Protein AF-A0A2D6EZD3-F1 (afdb_monomer_lite)

Sequence (139 aa):
MAINLIKNANFGKNKAGKEGSVSYTVYDSEGNTHISRTTTGVYEVVSASGLYAVSVDLPNLFSGSIVWDVDSKYALDTVDTSEQFTREMTEGRWKIDSSAKQMIFFGMDGSSELARYDLKDSAGVASVEDVFERVSGSA

Structure (mmCIF, N/CA/C/O backbone):
data_AF-A0A2D6EZD3-F1
#
_entry.id   AF-A0A2D6EZD3-F1
#
loop_
_atom_site.group_PDB
_atom_site.id
_atom_site.type_symbol
_atom_site.label_atom_id
_atom_site.label_alt_id
_atom_site.label_comp_id
_atom_site.label_asym_id
_atom_site.label_entity_id
_atom_site.label_seq_id
_atom_site.pdbx_PDB_ins_code
_atom_site.Cartn_x
_atom_site.Cartn_y
_atom_site.Cartn_z
_atom_site.occupancy
_atom_site.B_iso_or_equiv
_atom_site.auth_seq_id
_atom_site.auth_comp_id
_atom_site.auth_asym_id
_atom_site.auth_atom_id
_atom_site.pdbx_PDB_model_num
ATOM 1 N N . MET A 1 1 ? 8.064 3.644 -5.324 1.00 75.25 1 MET A N 1
ATOM 2 C CA . MET A 1 1 ? 6.701 3.878 -5.852 1.00 75.25 1 MET A CA 1
ATOM 3 C C . MET A 1 1 ? 5.726 3.171 -4.934 1.00 75.25 1 MET A C 1
ATOM 5 O O . MET A 1 1 ? 6.104 2.143 -4.372 1.00 75.25 1 MET A O 1
ATOM 9 N N . ALA A 1 2 ? 4.565 3.775 -4.706 1.00 84.38 2 ALA A N 1
ATOM 10 C CA . ALA A 1 2 ? 3.585 3.306 -3.739 1.00 84.38 2 ALA A CA 1
ATOM 11 C C . ALA A 1 2 ? 2.189 3.287 -4.365 1.00 84.38 2 ALA A C 1
ATOM 13 O O . ALA A 1 2 ? 1.890 4.100 -5.239 1.00 84.38 2 ALA A O 1
ATOM 14 N N . ILE A 1 3 ? 1.356 2.370 -3.890 1.00 86.19 3 ILE A N 1
ATOM 15 C CA . ILE A 1 3 ? -0.056 2.251 -4.231 1.00 86.19 3 ILE A CA 1
ATOM 16 C C . ILE A 1 3 ? -0.860 2.750 -3.035 1.00 86.19 3 ILE A C 1
ATOM 18 O O . ILE A 1 3 ? -0.624 2.326 -1.900 1.00 86.19 3 ILE A O 1
ATOM 22 N N . ASN A 1 4 ? -1.822 3.631 -3.306 1.00 89.88 4 ASN A N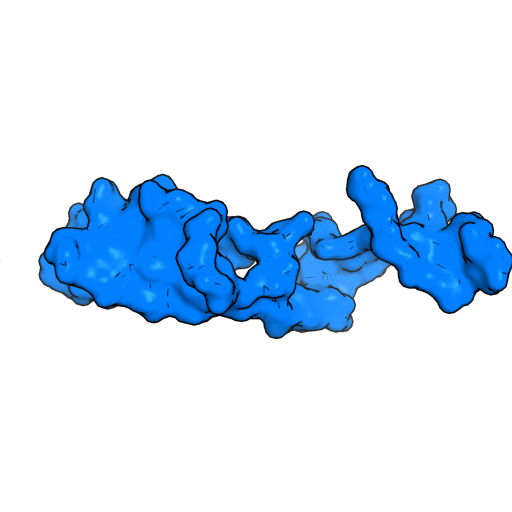 1
ATOM 23 C CA . ASN A 1 4 ? -2.766 4.098 -2.304 1.00 89.88 4 ASN A CA 1
ATOM 24 C C . ASN A 1 4 ? -3.914 3.095 -2.153 1.00 89.88 4 ASN A C 1
ATOM 26 O O . ASN A 1 4 ? -4.599 2.776 -3.127 1.00 89.88 4 ASN A O 1
ATOM 30 N N . LEU A 1 5 ? -4.139 2.616 -0.931 1.00 92.19 5 LEU A N 1
ATOM 31 C CA . LEU A 1 5 ? -5.222 1.695 -0.600 1.00 92.19 5 LEU A CA 1
ATOM 32 C C . LEU A 1 5 ? -6.136 2.286 0.463 1.00 92.19 5 LEU A C 1
ATOM 34 O O . LEU A 1 5 ? -5.669 2.848 1.451 1.00 92.19 5 LEU A O 1
ATOM 38 N N . ILE A 1 6 ? -7.442 2.060 0.316 1.00 95.56 6 ILE A N 1
ATOM 39 C CA . ILE A 1 6 ? -8.390 2.233 1.418 1.00 95.56 6 ILE A CA 1
ATOM 40 C C . ILE A 1 6 ? -8.479 0.909 2.169 1.00 95.56 6 ILE A C 1
ATOM 42 O O . ILE A 1 6 ? -8.755 -0.138 1.579 1.00 95.56 6 ILE A O 1
ATOM 46 N N . LYS A 1 7 ? -8.217 0.967 3.472 1.00 97.19 7 LYS A N 1
ATOM 47 C CA . LYS A 1 7 ? -8.213 -0.183 4.376 1.00 97.19 7 LYS A CA 1
ATOM 48 C C . LYS A 1 7 ? -9.176 0.075 5.515 1.00 97.19 7 LYS A C 1
ATOM 50 O O . LYS A 1 7 ? -9.299 1.211 5.970 1.00 97.19 7 LYS A O 1
ATOM 55 N N . ASN A 1 8 ? -9.877 -0.965 5.954 1.00 97.25 8 ASN A N 1
ATOM 56 C CA . ASN A 1 8 ? -11.028 -0.826 6.836 1.00 97.25 8 ASN A CA 1
ATOM 57 C C . ASN A 1 8 ? -10.916 -1.758 8.042 1.00 97.25 8 ASN A C 1
ATOM 59 O O . ASN A 1 8 ? -10.400 -2.867 7.939 1.00 97.25 8 ASN A O 1
ATOM 63 N N . ALA A 1 9 ? -11.491 -1.340 9.165 1.00 97.88 9 ALA A N 1
ATOM 64 C CA . ALA A 1 9 ? -11.666 -2.179 10.341 1.00 97.88 9 ALA A CA 1
ATOM 65 C C . ALA A 1 9 ? -13.062 -2.001 10.935 1.00 97.88 9 ALA A C 1
ATOM 67 O O . ALA A 1 9 ? -13.625 -0.907 10.945 1.00 97.88 9 ALA A O 1
ATOM 68 N N . ASN A 1 10 ? -13.621 -3.091 11.456 1.00 97.75 10 ASN A N 1
ATOM 69 C CA . ASN A 1 10 ? -14.913 -3.088 12.128 1.00 97.75 10 ASN A CA 1
ATOM 70 C C . ASN A 1 10 ? -14.721 -3.387 13.615 1.00 97.75 10 ASN A C 1
ATOM 72 O O . ASN A 1 10 ? -14.424 -4.519 13.995 1.00 97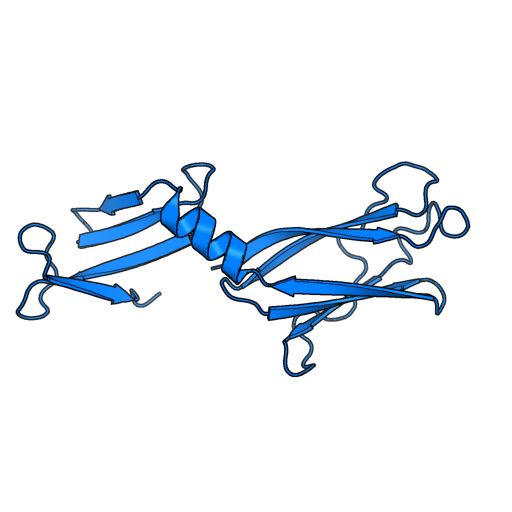.75 10 ASN A O 1
ATOM 76 N N . PHE A 1 11 ? -14.944 -2.379 14.455 1.00 97.94 11 PHE A N 1
ATOM 77 C CA . PHE A 1 11 ? -14.959 -2.526 15.912 1.00 97.94 11 PHE A CA 1
ATOM 78 C C . PHE A 1 11 ? -16.379 -2.562 16.495 1.00 97.94 11 PHE A C 1
ATOM 80 O O . PHE A 1 11 ? -16.559 -2.723 17.707 1.00 97.94 11 PHE A O 1
ATOM 87 N N . GLY A 1 12 ? -17.385 -2.458 15.625 1.00 97.25 12 GLY A N 1
ATOM 88 C CA . GLY A 1 12 ? -18.802 -2.499 15.943 1.00 97.25 12 GLY A CA 1
ATOM 89 C C . GLY A 1 12 ? -19.316 -1.229 16.618 1.00 97.25 12 GLY A C 1
ATOM 90 O O . GLY A 1 12 ? -18.570 -0.439 17.194 1.00 97.25 12 GLY A O 1
ATOM 91 N N . LYS A 1 13 ? -20.642 -1.066 16.614 1.00 96.88 13 LYS A N 1
ATOM 92 C CA . LYS A 1 13 ? -21.337 0.141 17.094 1.00 96.88 13 LYS A CA 1
ATOM 93 C C . LYS A 1 13 ? -20.977 0.571 18.522 1.00 96.88 13 LYS A C 1
ATOM 95 O O . LYS A 1 13 ? -20.992 1.756 18.829 1.00 96.88 13 LYS A O 1
ATOM 100 N N . ASN A 1 14 ? -20.598 -0.364 19.395 1.00 96.56 14 ASN A N 1
ATOM 101 C CA . ASN A 1 14 ? -20.163 -0.055 20.766 1.00 96.56 14 ASN A CA 1
ATOM 102 C C . ASN A 1 14 ? -18.817 0.692 20.830 1.00 96.56 14 ASN A C 1
ATOM 104 O O . ASN A 1 14 ? -18.392 1.116 21.905 1.00 96.56 14 ASN A O 1
ATOM 108 N N . LYS A 1 15 ? -18.131 0.818 19.693 1.00 97.00 15 LYS A N 1
ATOM 109 C CA . LYS A 1 15 ? -16.885 1.557 19.505 1.00 97.00 15 LYS A CA 1
ATOM 110 C C . LYS A 1 15 ? -17.041 2.699 18.503 1.00 97.00 15 LYS A C 1
ATOM 112 O O . LYS A 1 15 ? -16.035 3.146 17.980 1.00 97.00 15 LYS A O 1
ATOM 117 N N . ALA A 1 16 ? -18.261 3.150 18.229 1.00 97.56 16 ALA A N 1
ATOM 118 C CA . ALA A 1 16 ? -18.546 4.299 17.373 1.00 97.56 16 ALA A CA 1
ATOM 119 C C . ALA A 1 16 ? -17.975 5.629 17.907 1.00 97.56 16 ALA A C 1
ATOM 121 O O . ALA A 1 16 ? -17.864 5.795 19.124 1.00 97.56 16 ALA A O 1
ATOM 122 N N . GLY A 1 17 ? -17.680 6.577 17.006 1.00 96.31 17 GLY A N 1
ATOM 123 C CA . GLY A 1 17 ? -17.230 7.939 17.347 1.00 96.31 17 GLY A CA 1
ATOM 124 C C . GLY A 1 17 ? -15.907 7.994 18.121 1.00 96.31 17 GLY A C 1
ATOM 125 O O . GLY A 1 17 ? -15.731 8.823 19.015 1.00 96.31 17 GLY A O 1
ATOM 126 N N . LYS A 1 18 ? -15.017 7.031 17.862 1.00 96.44 18 LYS A N 1
ATOM 127 C CA . LYS A 1 18 ? -13.715 6.869 18.522 1.00 96.44 18 LYS A CA 1
ATOM 128 C C . LYS A 1 18 ? -12.548 7.008 17.546 1.00 96.44 18 LYS A C 1
ATOM 130 O O . LYS A 1 18 ? -11.495 6.418 17.772 1.00 96.44 18 LYS A O 1
ATOM 135 N N . GLU A 1 19 ? -12.693 7.797 16.487 1.00 94.38 19 GLU A N 1
ATOM 136 C CA . GLU A 1 19 ? -11.669 8.009 15.452 1.00 94.38 19 GLU A CA 1
ATOM 137 C C . GLU A 1 19 ? -10.326 8.416 16.077 1.00 94.38 19 GLU A C 1
ATOM 139 O O . GLU A 1 19 ? -9.287 7.870 15.731 1.00 94.38 19 GLU A O 1
ATOM 144 N N . GLY A 1 20 ? -10.351 9.293 17.089 1.00 95.50 20 GLY A N 1
ATOM 145 C CA . GLY A 1 20 ? -9.148 9.731 17.810 1.00 95.50 20 GLY A CA 1
ATOM 146 C C . GLY A 1 20 ? -8.500 8.675 18.718 1.00 95.50 20 GLY A C 1
ATOM 147 O O . GLY A 1 20 ? -7.456 8.937 19.308 1.00 95.50 20 GLY A O 1
ATOM 148 N N . SER A 1 21 ? -9.115 7.502 18.880 1.00 97.19 21 SER A N 1
ATOM 149 C CA . SER A 1 21 ? -8.604 6.383 19.688 1.00 97.19 21 SER A CA 1
ATOM 150 C C . SER A 1 21 ? -8.357 5.114 18.874 1.00 97.19 21 SER A C 1
ATOM 152 O O . SER A 1 21 ? -7.607 4.252 19.331 1.00 97.19 21 SER A O 1
ATOM 154 N N . VAL A 1 22 ? -8.960 4.988 17.689 1.00 98.38 22 VAL A N 1
ATOM 155 C CA . VAL A 1 22 ? -8.693 3.890 16.757 1.00 98.38 22 VAL A CA 1
ATOM 156 C C . VAL A 1 22 ? -7.345 4.128 16.100 1.00 98.38 22 VAL A C 1
ATOM 158 O O . VAL A 1 22 ? -7.129 5.143 15.444 1.00 98.38 22 VAL A O 1
ATOM 161 N N . SER A 1 23 ? -6.430 3.190 16.296 1.00 98.50 23 SER A N 1
ATOM 162 C CA . SER A 1 23 ? -5.087 3.240 15.728 1.00 98.50 23 SER A CA 1
ATOM 163 C C . SER A 1 23 ? -4.857 2.071 14.786 1.00 98.50 23 SER A C 1
ATOM 165 O O . SER A 1 23 ? -5.542 1.051 14.870 1.00 98.50 23 SER A O 1
ATOM 167 N N . TYR A 1 24 ? -3.871 2.210 13.911 1.00 98.62 24 TYR A N 1
ATOM 168 C CA . TYR A 1 24 ? -3.358 1.112 13.107 1.00 98.62 24 TYR A CA 1
ATOM 169 C C . TYR A 1 24 ? -1.829 1.104 13.114 1.00 98.62 24 TYR A C 1
ATOM 171 O O . TYR A 1 24 ? -1.190 2.140 13.299 1.00 98.62 24 TYR A O 1
ATOM 179 N N . THR A 1 25 ? -1.254 -0.078 12.921 1.00 98.62 25 THR A N 1
ATOM 180 C CA . THR A 1 25 ? 0.179 -0.326 12.720 1.00 98.62 25 THR A CA 1
ATOM 181 C C . THR A 1 25 ? 0.320 -1.228 11.506 1.00 98.62 25 THR A C 1
ATOM 183 O O . THR A 1 25 ? -0.439 -2.188 11.375 1.00 98.62 25 THR A O 1
ATOM 186 N N . VAL A 1 26 ? 1.266 -0.934 10.618 1.00 98.50 26 VAL A N 1
ATOM 187 C CA . VAL A 1 26 ? 1.520 -1.772 9.441 1.00 98.50 26 VAL A CA 1
ATOM 188 C C . VAL A 1 26 ? 2.802 -2.553 9.661 1.00 98.50 26 VAL A C 1
ATOM 190 O O . VAL A 1 26 ? 3.842 -1.959 9.945 1.00 98.50 26 VAL A O 1
ATOM 193 N N . TYR A 1 27 ? 2.718 -3.866 9.500 1.00 98.44 27 TYR A N 1
ATOM 194 C CA . TYR A 1 27 ? 3.840 -4.791 9.564 1.00 98.44 27 TYR A CA 1
ATOM 195 C C . TYR A 1 27 ? 4.084 -5.405 8.191 1.00 98.44 27 TYR A C 1
ATOM 197 O O . TYR A 1 27 ? 3.124 -5.708 7.480 1.00 98.44 27 TYR A O 1
ATOM 205 N N . ASP A 1 28 ? 5.347 -5.602 7.827 1.00 97.50 28 ASP A N 1
ATOM 206 C CA . ASP A 1 28 ? 5.710 -6.407 6.660 1.00 97.50 28 ASP A CA 1
ATOM 207 C C . ASP A 1 28 ? 5.469 -7.911 6.911 1.00 97.50 28 ASP A C 1
ATOM 209 O O . ASP A 1 28 ? 5.021 -8.332 7.984 1.00 97.50 28 ASP A O 1
ATOM 213 N N . SER A 1 29 ? 5.748 -8.740 5.907 1.00 95.81 29 SER A N 1
ATOM 214 C CA . SER A 1 29 ? 5.594 -10.196 5.980 1.00 95.81 29 SER A CA 1
ATOM 215 C C . SER A 1 29 ? 6.522 -10.882 6.989 1.00 95.81 29 SER A C 1
ATOM 217 O O . SER A 1 29 ? 6.282 -12.033 7.349 1.00 95.81 29 SER A O 1
ATOM 219 N N . GLU A 1 30 ? 7.581 -10.207 7.437 1.00 97.00 30 GLU A N 1
ATOM 220 C CA . GLU A 1 30 ? 8.521 -10.699 8.450 1.00 97.00 30 GLU A CA 1
ATOM 221 C C . GLU A 1 30 ? 8.119 -10.261 9.869 1.00 97.00 30 GLU A C 1
ATOM 223 O O . GLU A 1 30 ? 8.687 -10.731 10.855 1.00 97.00 30 GLU A O 1
ATOM 228 N N . GLY A 1 31 ? 7.109 -9.392 9.986 1.00 96.12 31 GLY A N 1
ATOM 229 C CA . GLY A 1 31 ? 6.641 -8.830 11.247 1.00 96.12 31 GLY A CA 1
ATOM 230 C C . GLY A 1 31 ? 7.394 -7.572 11.682 1.00 96.12 31 GLY A C 1
ATOM 231 O O . GLY A 1 31 ? 7.183 -7.109 12.806 1.00 96.12 31 GLY A O 1
ATOM 232 N N . ASN A 1 32 ? 8.243 -6.988 10.831 1.00 97.62 32 ASN A N 1
ATOM 233 C CA . ASN A 1 32 ? 8.869 -5.704 11.132 1.00 97.62 32 ASN A CA 1
ATOM 234 C C . ASN A 1 32 ? 7.868 -4.568 10.917 1.00 97.62 32 ASN A C 1
ATOM 236 O O . ASN A 1 32 ? 7.040 -4.591 10.006 1.00 97.62 32 ASN A O 1
ATOM 240 N N . THR A 1 33 ? 7.964 -3.534 11.748 1.00 98.06 33 THR A N 1
ATOM 241 C CA . THR A 1 33 ? 7.117 -2.347 11.623 1.00 98.06 33 THR A CA 1
ATOM 242 C C . THR A 1 33 ? 7.477 -1.562 10.362 1.00 98.06 33 THR A C 1
ATOM 244 O O . THR A 1 33 ? 8.567 -1.001 10.266 1.00 98.06 33 THR A O 1
ATOM 247 N N . HIS A 1 34 ? 6.527 -1.461 9.434 1.00 97.38 34 HIS A N 1
ATOM 248 C CA . HIS A 1 34 ? 6.605 -0.593 8.262 1.00 97.38 34 HIS A CA 1
ATOM 249 C C . HIS A 1 34 ? 6.034 0.803 8.553 1.00 97.38 34 HIS A C 1
ATOM 251 O O . HIS A 1 34 ? 6.666 1.813 8.254 1.00 97.38 34 HIS A O 1
ATOM 257 N N . ILE A 1 35 ? 4.862 0.866 9.197 1.00 97.88 35 ILE A N 1
ATOM 258 C CA . ILE A 1 35 ? 4.258 2.109 9.699 1.00 97.88 35 ILE A CA 1
ATOM 259 C C . ILE A 1 35 ? 4.017 1.941 11.193 1.00 97.88 35 ILE A C 1
ATOM 261 O O . ILE A 1 35 ? 3.263 1.060 11.606 1.00 97.88 35 ILE A O 1
ATOM 265 N N . SER A 1 36 ? 4.649 2.796 11.998 1.00 98.38 36 SER A N 1
ATOM 266 C CA . SER A 1 36 ? 4.446 2.845 13.448 1.00 98.38 36 SER A CA 1
ATOM 267 C C . SER A 1 36 ? 2.996 3.159 13.807 1.00 98.38 36 SER A C 1
ATOM 269 O O . SER A 1 36 ? 2.317 3.891 13.088 1.00 98.38 36 SER A O 1
ATOM 271 N N . ARG A 1 37 ? 2.551 2.655 14.964 1.00 98.12 37 ARG A N 1
ATOM 272 C CA . ARG A 1 37 ? 1.190 2.855 15.469 1.00 98.12 37 ARG A CA 1
ATOM 273 C C . ARG A 1 37 ? 0.760 4.322 15.388 1.00 98.12 37 ARG A C 1
ATOM 275 O O . ARG A 1 37 ? 1.398 5.184 15.992 1.00 98.12 37 ARG A O 1
ATOM 282 N N . THR A 1 38 ? -0.346 4.594 14.702 1.00 98.44 38 THR A N 1
ATOM 283 C CA . THR A 1 38 ? -0.854 5.956 14.495 1.00 98.44 38 THR A CA 1
ATOM 284 C C . THR A 1 38 ? -2.380 6.001 14.399 1.00 98.44 38 THR A C 1
ATOM 286 O O . THR A 1 38 ? -3.015 5.008 14.053 1.00 98.44 38 THR A O 1
ATOM 289 N N . THR A 1 39 ? -2.966 7.159 14.708 1.00 98.31 39 THR A N 1
ATOM 290 C CA . THR A 1 39 ? -4.386 7.496 14.481 1.00 98.31 39 THR A CA 1
ATOM 291 C C . THR A 1 39 ? -4.568 8.429 13.277 1.00 98.31 39 THR A C 1
ATOM 293 O O . THR A 1 39 ? -5.689 8.771 12.903 1.00 98.31 39 THR A O 1
ATOM 296 N N . THR A 1 40 ? -3.470 8.879 12.660 1.00 98.00 40 THR A N 1
ATOM 297 C CA . THR A 1 40 ? -3.510 9.851 11.565 1.00 98.00 40 THR A CA 1
ATOM 298 C C . THR A 1 40 ? -4.264 9.293 10.364 1.00 98.00 40 THR A C 1
ATOM 300 O O . THR A 1 40 ? -3.965 8.201 9.882 1.00 98.00 40 THR A O 1
ATOM 303 N N . GLY A 1 41 ? -5.219 10.076 9.858 1.00 97.44 41 GLY A N 1
ATOM 304 C CA . GLY A 1 41 ? -6.008 9.731 8.675 1.00 97.44 41 GLY A CA 1
ATOM 305 C C . GLY A 1 41 ? -7.123 8.716 8.929 1.00 97.44 41 GLY A C 1
ATOM 306 O O . GLY A 1 41 ? -7.840 8.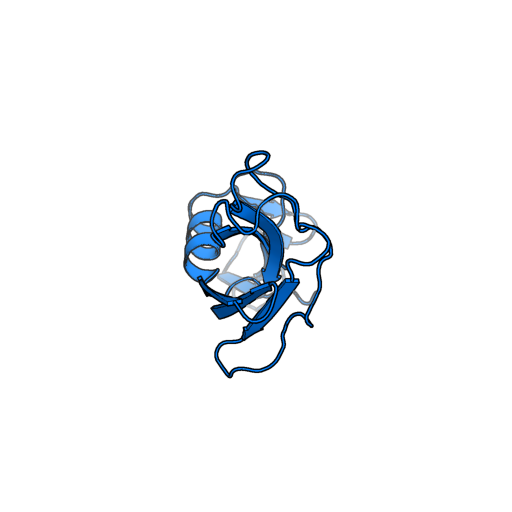387 7.988 1.00 97.44 41 GLY A O 1
ATOM 307 N N . VAL A 1 42 ? -7.293 8.234 10.165 1.00 98.38 42 VAL A N 1
ATOM 308 C CA . VAL A 1 42 ? -8.409 7.354 10.523 1.00 98.38 42 VAL A CA 1
ATOM 309 C C . VAL A 1 42 ? -9.702 8.163 10.575 1.00 98.38 42 VAL A C 1
ATOM 311 O O . VAL A 1 42 ? -9.771 9.208 11.222 1.00 98.38 42 VAL A O 1
ATOM 314 N N . TYR A 1 43 ? -10.742 7.660 9.915 1.00 98.12 43 TYR A N 1
ATOM 315 C CA . TYR A 1 43 ? -12.089 8.225 9.959 1.00 98.12 43 TYR A CA 1
ATOM 316 C C . TYR A 1 43 ? -13.142 7.121 10.067 1.00 98.12 43 TYR A C 1
ATOM 318 O O . TYR A 1 43 ? -12.919 5.984 9.646 1.00 98.12 43 TYR A O 1
ATOM 326 N N . GLU A 1 44 ? -14.299 7.444 10.642 1.00 98.06 44 GLU A N 1
ATOM 327 C CA . GLU A 1 44 ? -15.448 6.540 10.669 1.00 98.06 44 GLU A CA 1
ATOM 328 C C . GLU A 1 44 ? -16.189 6.618 9.322 1.00 98.06 44 GLU A C 1
ATOM 330 O O . GLU A 1 44 ? -16.574 7.696 8.870 1.00 98.06 44 GLU A O 1
ATOM 335 N N . VAL A 1 45 ? -16.371 5.476 8.654 1.00 97.56 45 VAL A N 1
ATOM 336 C CA . VAL A 1 45 ? -16.947 5.391 7.296 1.00 97.56 45 VAL A CA 1
ATOM 337 C C . VAL A 1 45 ? -18.417 5.799 7.294 1.00 97.56 45 VAL A C 1
ATOM 339 O O . VAL A 1 45 ? -18.893 6.479 6.388 1.00 97.56 45 VAL A O 1
ATOM 342 N N . VAL A 1 46 ? -19.145 5.362 8.319 1.00 96.81 46 VAL A N 1
ATOM 343 C CA . VAL A 1 46 ? -20.548 5.703 8.545 1.00 96.81 46 VAL A CA 1
ATOM 344 C C . VAL A 1 46 ? -20.667 6.187 9.976 1.00 96.81 46 VAL A C 1
ATOM 346 O O . VAL A 1 46 ? -20.291 5.459 10.894 1.00 96.81 46 VAL A O 1
ATOM 349 N N . SER A 1 47 ? -21.213 7.385 10.171 1.00 96.50 47 SER A N 1
ATOM 350 C CA . SER A 1 47 ? -21.369 7.951 11.511 1.00 96.50 47 SER A CA 1
ATOM 351 C C . SER A 1 47 ? -22.098 6.982 12.446 1.00 96.50 47 SER A C 1
ATOM 353 O O . SER A 1 47 ? -23.136 6.412 12.095 1.00 96.50 47 SER A O 1
ATOM 355 N N . ALA A 1 48 ? -21.546 6.809 13.643 1.00 96.88 48 ALA A N 1
ATOM 356 C CA . ALA A 1 48 ? -22.079 5.964 14.700 1.00 96.88 48 ALA A CA 1
ATOM 357 C C . ALA A 1 48 ? -22.131 4.452 14.385 1.00 96.88 48 ALA A C 1
ATOM 359 O O . ALA A 1 48 ? -22.970 3.729 14.937 1.00 96.88 48 ALA A O 1
ATOM 360 N N . SER A 1 49 ? -21.257 3.954 13.505 1.00 97.69 49 SER A N 1
ATOM 361 C CA . SER A 1 49 ? -21.242 2.548 13.069 1.00 97.69 49 SER A CA 1
ATOM 362 C C . SER A 1 49 ? -20.169 1.688 13.741 1.00 97.69 49 SER A C 1
ATOM 364 O O . SER A 1 49 ? -20.359 0.479 13.890 1.00 97.69 49 SER A O 1
ATOM 366 N N . GLY A 1 50 ? -19.055 2.290 14.157 1.00 97.88 50 GLY A N 1
ATOM 367 C CA . GLY A 1 50 ? -17.827 1.600 14.542 1.00 97.88 50 GLY A CA 1
ATOM 368 C C . GLY A 1 50 ? -17.062 0.980 13.368 1.00 97.88 50 GLY A C 1
ATOM 369 O O . GLY A 1 50 ? -16.220 0.106 13.593 1.00 97.88 50 GLY A O 1
ATOM 370 N N . LEU A 1 51 ? -17.372 1.387 12.133 1.00 98.19 51 LEU A N 1
ATOM 371 C CA . LEU A 1 51 ? -16.629 1.035 10.925 1.00 98.19 51 LEU A CA 1
ATOM 372 C C . LEU A 1 51 ? -15.633 2.145 10.621 1.00 98.19 51 LEU A C 1
ATOM 374 O O . LEU A 1 51 ? -16.031 3.277 10.358 1.00 98.19 51 LEU A O 1
ATOM 378 N N . TYR A 1 52 ? -14.352 1.813 10.616 1.00 98.44 52 TYR A N 1
ATOM 379 C CA . TYR A 1 52 ? -13.267 2.762 10.413 1.00 98.44 52 TYR A CA 1
ATOM 380 C C . TYR A 1 52 ? -12.535 2.476 9.115 1.00 98.44 52 TYR A C 1
ATOM 382 O O . TYR A 1 52 ? -12.499 1.332 8.656 1.00 98.44 52 TYR A O 1
ATOM 390 N N . ALA A 1 53 ? -11.957 3.517 8.532 1.00 98.38 53 ALA A N 1
ATOM 391 C CA . ALA A 1 53 ? -11.103 3.412 7.368 1.00 98.38 53 ALA A CA 1
ATOM 392 C C . ALA A 1 53 ? -9.896 4.341 7.467 1.00 98.38 53 ALA A C 1
ATOM 394 O O . ALA A 1 53 ? -9.913 5.341 8.185 1.00 98.38 53 ALA A O 1
ATOM 395 N N . VAL A 1 54 ? -8.859 3.997 6.711 1.00 98.12 54 VAL A N 1
ATOM 396 C CA . VAL A 1 54 ? -7.693 4.838 6.459 1.00 98.12 54 VAL A CA 1
ATOM 397 C C . VAL A 1 54 ? -7.265 4.671 5.007 1.00 98.12 54 VAL A C 1
ATOM 399 O O . VAL A 1 54 ? -7.398 3.589 4.434 1.00 98.12 54 VAL A O 1
ATOM 402 N N . SER A 1 55 ? -6.775 5.754 4.411 1.00 97.06 55 SER A N 1
ATOM 403 C CA . SER A 1 55 ? -6.031 5.705 3.155 1.00 97.06 55 SER A CA 1
ATOM 404 C C . SER A 1 55 ? -4.552 5.547 3.496 1.00 97.06 55 SER A C 1
ATOM 406 O O . SER A 1 55 ? -4.012 6.346 4.262 1.00 97.06 55 SER A O 1
ATOM 408 N N . VAL A 1 56 ? -3.922 4.490 2.992 1.00 95.56 56 VAL A N 1
ATOM 409 C CA . VAL A 1 56 ? -2.539 4.139 3.314 1.00 95.56 56 VAL A CA 1
ATOM 410 C C . VAL A 1 56 ? -1.753 3.936 2.023 1.00 95.56 56 VAL A C 1
ATOM 412 O O . VAL A 1 56 ? -2.212 3.248 1.110 1.00 95.56 56 VAL A O 1
ATOM 415 N N . ASP A 1 57 ? -0.574 4.546 1.952 1.00 93.69 57 ASP A N 1
ATOM 416 C CA . ASP A 1 57 ? 0.361 4.363 0.847 1.00 93.69 57 ASP A CA 1
ATOM 417 C C . ASP A 1 57 ? 1.323 3.233 1.196 1.00 93.69 57 ASP A C 1
ATOM 419 O O . ASP A 1 57 ? 2.049 3.312 2.189 1.00 93.69 57 ASP A O 1
ATOM 423 N N . LEU A 1 58 ? 1.331 2.176 0.387 1.00 94.44 58 LEU A N 1
ATOM 424 C CA . LEU A 1 58 ? 2.220 1.030 0.579 1.00 94.44 58 LEU A CA 1
ATOM 425 C C . LEU A 1 58 ? 3.104 0.833 -0.642 1.00 94.44 58 LEU A C 1
ATOM 427 O O . LEU A 1 58 ? 2.651 1.090 -1.758 1.00 94.44 58 LEU A O 1
ATOM 431 N N . PRO A 1 59 ? 4.343 0.344 -0.471 1.00 92.62 59 PRO A N 1
ATOM 432 C CA . PRO A 1 59 ? 5.199 0.006 -1.595 1.00 92.62 59 PRO A CA 1
ATOM 433 C C . PRO A 1 59 ? 4.501 -0.901 -2.615 1.00 92.62 59 PRO A C 1
ATOM 435 O O . PRO A 1 59 ? 3.684 -1.764 -2.269 1.00 92.62 59 PRO A O 1
ATOM 438 N N . ASN A 1 60 ? 4.866 -0.741 -3.886 1.00 85.81 60 ASN A N 1
ATOM 439 C CA . ASN A 1 60 ? 4.528 -1.736 -4.899 1.00 85.81 60 ASN A CA 1
ATOM 440 C C . ASN A 1 60 ? 5.093 -3.093 -4.449 1.00 85.81 60 ASN A C 1
ATOM 442 O O . ASN A 1 60 ? 6.241 -3.154 -4.006 1.00 85.81 60 ASN A O 1
ATOM 446 N N . LEU A 1 61 ? 4.305 -4.162 -4.584 1.00 89.00 61 LEU A N 1
ATOM 447 C CA . LEU A 1 61 ? 4.656 -5.517 -4.132 1.00 89.00 61 LEU A CA 1
ATOM 448 C C . LEU A 1 61 ? 4.831 -5.663 -2.605 1.00 89.00 61 LEU A C 1
ATOM 450 O O . LEU A 1 61 ? 5.473 -6.603 -2.142 1.00 89.00 61 LEU A O 1
ATOM 454 N N . PHE A 1 62 ? 4.274 -4.750 -1.811 1.00 95.00 62 PHE A N 1
ATOM 455 C CA . PHE A 1 62 ? 4.189 -4.907 -0.364 1.00 95.00 62 PHE A CA 1
ATOM 456 C C . PHE A 1 62 ? 3.305 -6.106 -0.004 1.00 95.00 62 PHE A C 1
ATOM 458 O O . PHE A 1 62 ? 2.181 -6.222 -0.492 1.00 95.00 62 PHE A O 1
ATOM 465 N N . SER A 1 63 ? 3.791 -6.947 0.905 1.00 96.44 63 SER A N 1
ATOM 466 C CA . SER A 1 63 ? 3.028 -8.024 1.535 1.00 96.44 63 SER A CA 1
ATOM 467 C C . SER A 1 63 ? 3.207 -7.932 3.047 1.00 96.44 63 SER A C 1
ATOM 469 O O . SER A 1 63 ? 4.317 -7.702 3.534 1.00 96.44 63 SER A O 1
ATOM 471 N N . GLY A 1 64 ? 2.116 -8.052 3.796 1.00 97.19 64 GLY A N 1
ATOM 472 C CA . GLY A 1 64 ? 2.133 -7.862 5.239 1.00 97.19 64 GLY A CA 1
ATOM 473 C C . GLY A 1 64 ? 0.741 -7.780 5.850 1.00 97.19 64 GLY A C 1
ATOM 474 O O . GLY A 1 64 ? -0.229 -8.360 5.354 1.00 97.19 64 GLY A O 1
ATOM 475 N N . SER A 1 65 ? 0.634 -7.055 6.958 1.00 97.81 65 SER A N 1
ATOM 476 C CA . SER A 1 65 ? -0.630 -6.895 7.672 1.00 97.81 65 SER A CA 1
ATOM 477 C C . SER A 1 65 ? -0.783 -5.522 8.308 1.00 97.81 65 SER A C 1
ATOM 479 O O . SER A 1 65 ? 0.187 -4.873 8.696 1.00 97.81 65 SER A O 1
ATOM 481 N N . ILE A 1 66 ? -2.033 -5.093 8.436 1.00 98.31 66 ILE A N 1
ATOM 482 C CA . ILE A 1 66 ? -2.434 -3.928 9.209 1.00 98.31 66 ILE A CA 1
ATOM 483 C C . ILE A 1 66 ? -3.110 -4.432 10.477 1.00 98.31 66 ILE A C 1
ATOM 485 O O . ILE A 1 66 ? -4.155 -5.086 10.432 1.00 98.31 66 ILE A O 1
ATOM 489 N N . VAL A 1 67 ? -2.508 -4.116 11.616 1.00 98.44 67 VAL A N 1
ATOM 490 C CA . VAL A 1 67 ? -3.082 -4.368 12.935 1.00 98.44 67 VAL A CA 1
ATOM 491 C C . VAL A 1 67 ? -3.776 -3.102 13.387 1.00 98.44 67 VAL A C 1
ATOM 493 O O . VAL A 1 67 ? -3.137 -2.071 13.581 1.00 98.44 67 VAL A O 1
ATOM 496 N N . TRP A 1 68 ? -5.081 -3.196 13.576 1.00 98.62 68 TRP A N 1
ATOM 497 C CA . TRP A 1 68 ? -5.913 -2.132 14.106 1.00 98.62 68 TRP A CA 1
ATOM 498 C C . TRP A 1 68 ? -6.164 -2.362 15.586 1.00 98.62 68 TRP A C 1
ATOM 500 O O . TRP A 1 68 ? -6.370 -3.505 16.001 1.00 98.62 68 TRP A O 1
ATOM 510 N N . ASP A 1 69 ? -6.242 -1.292 16.371 1.00 98.38 69 ASP A N 1
ATOM 511 C CA . ASP A 1 69 ? -6.582 -1.391 17.784 1.00 98.38 69 ASP A CA 1
ATOM 512 C C . ASP A 1 69 ? -7.435 -0.229 18.313 1.00 98.38 69 ASP A C 1
ATOM 514 O O . ASP A 1 69 ? -7.319 0.915 17.873 1.00 98.38 69 ASP A O 1
ATOM 518 N N . VAL A 1 70 ? -8.312 -0.544 19.275 1.00 98.00 70 VAL A N 1
ATOM 519 C CA . VAL A 1 70 ? -9.072 0.423 20.085 1.00 98.00 70 VAL A CA 1
ATOM 520 C C . VAL A 1 70 ? -9.453 -0.200 21.430 1.00 98.00 70 VAL A C 1
ATOM 522 O O . VAL A 1 70 ? -10.074 -1.260 21.483 1.00 98.00 70 VAL A O 1
ATOM 525 N N . ASP A 1 71 ? -9.109 0.443 22.549 1.00 95.25 71 ASP A N 1
ATOM 526 C CA . ASP A 1 71 ? -9.430 -0.026 23.911 1.00 95.25 71 ASP A CA 1
ATOM 527 C C . ASP A 1 71 ? -9.118 -1.527 24.159 1.00 95.25 71 ASP A C 1
ATOM 529 O O . ASP A 1 71 ? -9.965 -2.272 24.662 1.00 95.25 71 ASP A O 1
ATOM 533 N N . SER A 1 72 ? -7.926 -2.005 23.777 1.00 93.50 72 SER A N 1
ATOM 534 C CA . SER A 1 72 ? -7.536 -3.433 23.870 1.00 93.50 72 SER A CA 1
ATOM 535 C C . SER A 1 72 ? -8.391 -4.404 23.034 1.00 93.50 72 SER A C 1
ATOM 537 O O . SER A 1 72 ? -8.422 -5.608 23.302 1.00 93.50 72 SER A O 1
ATOM 539 N N . LYS A 1 73 ? -9.116 -3.904 22.030 1.00 96.69 73 LYS A N 1
ATOM 540 C CA . LYS A 1 73 ? -9.710 -4.703 20.952 1.00 96.69 73 LYS A CA 1
ATOM 541 C C . LYS A 1 73 ? -8.841 -4.571 19.721 1.00 96.69 73 LYS A C 1
ATOM 543 O O . LYS A 1 73 ? -8.367 -3.478 19.442 1.00 96.69 73 LYS A O 1
ATOM 548 N N . TYR A 1 74 ? -8.687 -5.669 18.995 1.00 97.75 74 TYR A N 1
ATOM 549 C CA . TYR A 1 74 ? -7.835 -5.738 17.820 1.00 97.75 74 TYR A CA 1
ATOM 550 C C . TYR A 1 74 ? -8.632 -6.231 16.619 1.00 97.75 74 TYR A C 1
ATOM 552 O O . TYR A 1 74 ? -9.530 -7.063 16.770 1.00 97.75 74 TYR A O 1
ATOM 560 N N . ALA A 1 75 ? -8.284 -5.725 15.444 1.00 97.81 75 ALA A N 1
ATOM 561 C CA . ALA A 1 75 ? -8.679 -6.282 14.160 1.00 97.81 75 ALA A CA 1
ATOM 562 C C . ALA A 1 75 ? -7.428 -6.416 13.285 1.00 97.81 75 ALA A C 1
ATOM 564 O O . ALA A 1 75 ? -6.474 -5.655 13.439 1.00 97.81 75 ALA A O 1
ATOM 565 N N . LEU A 1 76 ? -7.425 -7.403 12.395 1.00 97.12 76 LEU A N 1
ATOM 566 C CA . LEU A 1 76 ? -6.306 -7.684 11.505 1.00 97.12 76 LEU A CA 1
ATOM 567 C C . LEU A 1 76 ? -6.802 -7.641 10.064 1.00 97.12 76 LEU A C 1
ATOM 569 O O . LEU A 1 76 ? -7.838 -8.231 9.758 1.00 97.12 76 LEU A O 1
ATOM 573 N N . ASP A 1 77 ? -6.049 -6.969 9.206 1.00 95.81 77 ASP A N 1
ATOM 574 C CA . ASP A 1 77 ? -6.253 -6.961 7.762 1.00 95.81 77 ASP A CA 1
ATOM 575 C C . ASP A 1 77 ? -4.954 -7.392 7.074 1.00 95.81 77 ASP A C 1
ATOM 577 O O . ASP A 1 77 ? -3.890 -6.838 7.347 1.00 95.81 77 ASP A O 1
ATOM 581 N N . THR A 1 78 ? -5.017 -8.401 6.211 1.00 95.56 78 THR A N 1
ATOM 582 C CA . THR A 1 78 ? -3.862 -8.834 5.418 1.00 95.56 78 THR A CA 1
ATOM 583 C C . THR A 1 78 ? -3.784 -7.982 4.161 1.00 95.56 78 THR A C 1
ATOM 585 O O . THR A 1 78 ? -4.790 -7.707 3.506 1.00 95.56 78 THR A O 1
ATOM 588 N N . VAL A 1 79 ? -2.575 -7.563 3.801 1.00 94.81 79 VAL A N 1
ATOM 589 C CA . VAL A 1 79 ? -2.357 -6.756 2.606 1.00 94.81 79 VAL A CA 1
ATOM 590 C C . VAL A 1 79 ? -1.348 -7.425 1.703 1.00 94.81 79 VAL A C 1
ATOM 592 O O . VAL A 1 79 ? -0.251 -7.755 2.136 1.00 94.81 79 VAL A O 1
ATOM 595 N N . ASP A 1 80 ? -1.726 -7.539 0.437 1.00 94.38 80 ASP A N 1
ATOM 596 C CA . ASP A 1 80 ? -0.837 -7.850 -0.666 1.00 94.38 80 ASP A CA 1
ATOM 597 C C . ASP A 1 80 ? -1.123 -6.851 -1.796 1.00 94.38 80 ASP A C 1
ATOM 599 O O . ASP A 1 80 ? -2.244 -6.774 -2.307 1.00 94.38 80 ASP A O 1
ATOM 603 N N . THR A 1 81 ? -0.138 -6.022 -2.144 1.00 93.19 81 THR A N 1
ATOM 604 C CA . THR A 1 81 ? -0.271 -5.036 -3.226 1.00 93.19 81 THR A CA 1
ATOM 605 C C . THR A 1 81 ? 0.142 -5.599 -4.584 1.00 93.1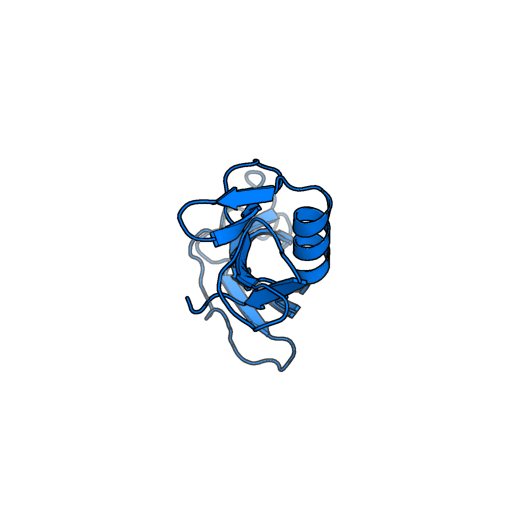9 81 THR A C 1
ATOM 607 O O . THR A 1 81 ? 0.002 -4.906 -5.594 1.00 93.19 81 THR A O 1
ATOM 610 N N . SER A 1 82 ? 0.618 -6.848 -4.650 1.00 89.69 82 SER A N 1
ATOM 611 C CA . SER A 1 82 ? 1.106 -7.463 -5.887 1.00 89.69 82 SER A CA 1
ATOM 612 C C . SER A 1 82 ? 0.006 -7.675 -6.922 1.00 89.69 82 SER A C 1
ATOM 614 O O . SER A 1 82 ? 0.228 -7.404 -8.104 1.00 89.69 82 SER A O 1
ATOM 616 N N . GLU A 1 83 ? -1.197 -8.070 -6.502 1.00 88.06 83 GLU A N 1
ATOM 617 C CA . GLU A 1 83 ? -2.338 -8.240 -7.406 1.00 88.06 83 GLU A CA 1
ATOM 618 C C . GLU A 1 83 ? -2.761 -6.907 -8.027 1.00 88.06 83 GLU A C 1
ATOM 620 O O . GLU A 1 83 ? -2.956 -6.814 -9.241 1.00 88.06 83 GLU A O 1
ATOM 625 N N . GLN A 1 84 ? -2.857 -5.854 -7.209 1.00 88.00 84 GLN A N 1
ATOM 626 C CA . GLN A 1 84 ? -3.201 -4.524 -7.702 1.00 88.00 84 GLN A CA 1
ATOM 627 C C . GLN A 1 84 ? -2.114 -3.975 -8.624 1.00 88.00 84 GLN A C 1
ATOM 629 O O . GLN A 1 84 ? -2.438 -3.515 -9.715 1.00 88.00 84 GLN A O 1
ATOM 634 N N . PHE A 1 85 ? -0.842 -4.087 -8.236 1.00 88.94 85 PHE A N 1
ATOM 635 C CA . PHE A 1 85 ? 0.269 -3.673 -9.087 1.00 88.94 85 PHE A CA 1
ATOM 636 C C . PHE A 1 85 ? 0.260 -4.422 -10.428 1.00 88.94 85 PHE A C 1
ATOM 638 O O . PHE A 1 85 ? 0.413 -3.808 -11.479 1.00 88.94 85 PHE A O 1
ATOM 645 N N . THR A 1 86 ? 0.022 -5.737 -10.412 1.00 90.75 86 THR A N 1
ATOM 646 C CA . THR A 1 86 ? -0.046 -6.564 -11.628 1.00 90.75 86 THR A CA 1
ATOM 647 C C . THR A 1 86 ? -1.197 -6.136 -12.533 1.00 90.75 86 THR A C 1
ATOM 649 O O . THR A 1 86 ? -1.001 -5.981 -13.741 1.00 90.75 86 THR A O 1
ATOM 652 N N . ARG A 1 87 ? -2.387 -5.907 -11.962 1.00 90.19 87 ARG A N 1
ATOM 653 C CA . ARG A 1 87 ? -3.549 -5.416 -12.710 1.00 90.19 87 ARG A CA 1
ATOM 654 C C . ARG A 1 87 ? -3.247 -4.070 -13.356 1.00 90.19 87 ARG A C 1
ATOM 656 O O . ARG A 1 87 ? -3.442 -3.918 -14.556 1.00 90.19 87 ARG A O 1
ATOM 663 N N . GLU A 1 88 ? -2.714 -3.119 -12.596 1.00 91.00 88 GLU A N 1
ATOM 664 C CA . GLU A 1 88 ? -2.413 -1.789 -13.122 1.00 91.00 88 GLU A CA 1
ATOM 665 C C . GLU A 1 88 ? -1.296 -1.812 -14.179 1.00 91.00 88 GLU A C 1
ATOM 667 O O . GLU A 1 88 ? -1.406 -1.130 -15.192 1.00 91.00 88 GLU A O 1
ATOM 672 N N . MET A 1 89 ? -0.271 -2.655 -14.021 1.00 89.94 89 MET A N 1
ATOM 673 C CA . MET A 1 89 ? 0.769 -2.858 -15.040 1.00 89.94 89 MET A CA 1
ATOM 674 C C . MET A 1 89 ? 0.244 -3.499 -16.335 1.00 89.94 89 MET A C 1
ATOM 676 O O . MET A 1 89 ? 0.865 -3.331 -17.386 1.00 89.94 89 MET A O 1
ATOM 680 N N . THR A 1 90 ? -0.860 -4.248 -16.265 1.00 91.25 90 THR A N 1
ATOM 681 C CA . THR A 1 90 ? -1.438 -4.982 -17.405 1.00 91.25 90 THR A CA 1
ATOM 682 C C . THR A 1 90 ? -2.514 -4.175 -18.127 1.00 91.25 90 THR A C 1
ATOM 684 O O . THR A 1 90 ? -2.555 -4.157 -19.355 1.00 91.25 90 THR A O 1
ATOM 687 N N . GLU A 1 91 ? -3.390 -3.516 -17.372 1.00 92.56 91 GLU A N 1
ATOM 688 C CA . GLU A 1 91 ? -4.569 -2.809 -17.889 1.00 92.56 91 GLU A CA 1
ATOM 689 C C . GLU A 1 91 ? -4.362 -1.292 -17.981 1.00 92.56 91 GLU A C 1
ATOM 691 O O . GLU A 1 91 ? -5.092 -0.605 -18.697 1.00 92.56 91 GLU A O 1
ATOM 696 N N . GLY A 1 92 ? -3.380 -0.756 -17.253 1.00 90.50 92 GLY A N 1
ATOM 697 C CA . GLY A 1 92 ? -3.071 0.664 -17.224 1.00 90.50 92 GLY A CA 1
ATOM 698 C C . GLY A 1 92 ? -2.492 1.183 -18.536 1.00 90.50 92 GLY A C 1
ATOM 699 O O . GLY A 1 92 ? -2.074 0.452 -19.440 1.00 90.50 92 GLY A O 1
ATOM 700 N N . ARG A 1 93 ? -2.444 2.510 -18.642 1.00 95.25 93 ARG A N 1
ATOM 701 C CA . ARG A 1 93 ? -1.813 3.170 -19.784 1.00 95.25 93 ARG A CA 1
ATOM 702 C C . ARG A 1 93 ? -0.298 3.019 -19.685 1.00 95.25 93 ARG A C 1
ATOM 704 O O . ARG A 1 93 ? 0.285 3.200 -18.624 1.00 95.25 93 ARG A O 1
ATOM 711 N N . TRP A 1 94 ? 0.364 2.834 -20.819 1.00 95.81 94 TRP A N 1
ATOM 712 C CA . TRP A 1 94 ? 1.810 3.007 -20.934 1.00 95.81 94 TRP A CA 1
ATOM 713 C C . TRP A 1 94 ? 2.143 4.035 -22.019 1.00 95.81 94 TRP A C 1
ATOM 715 O O . TRP A 1 94 ? 1.339 4.302 -22.918 1.00 95.81 94 TRP A O 1
ATOM 725 N N . LYS A 1 95 ? 3.321 4.656 -21.92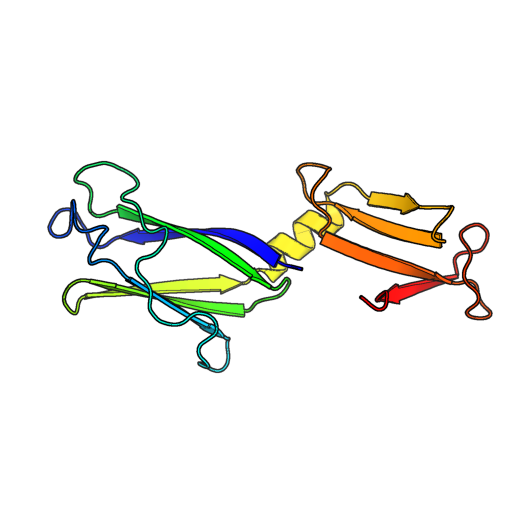3 1.00 96.06 95 LYS A N 1
ATOM 726 C CA . LYS A 1 95 ? 3.875 5.512 -22.982 1.00 96.06 95 LYS A CA 1
ATOM 727 C C . LYS A 1 95 ? 5.385 5.326 -23.086 1.00 96.06 95 LYS A C 1
ATOM 729 O O . LYS A 1 95 ? 6.042 5.045 -22.086 1.00 96.06 95 LYS A O 1
ATOM 734 N N . ILE A 1 96 ? 5.925 5.550 -24.277 1.00 96.81 96 ILE A N 1
ATOM 735 C CA . ILE A 1 96 ? 7.364 5.720 -24.475 1.00 96.81 96 ILE A CA 1
ATOM 736 C C . ILE A 1 96 ? 7.657 7.219 -24.511 1.00 96.81 96 ILE A C 1
ATOM 738 O O . ILE A 1 96 ? 7.078 7.956 -25.308 1.00 96.81 96 ILE A O 1
ATOM 742 N N . ASP A 1 97 ? 8.540 7.667 -23.627 1.00 95.88 97 ASP A N 1
ATOM 743 C CA . ASP A 1 97 ? 9.179 8.972 -23.716 1.00 95.88 97 ASP A CA 1
ATOM 744 C C . ASP A 1 97 ? 10.408 8.837 -24.620 1.00 95.88 97 ASP A C 1
ATOM 746 O O . ASP A 1 97 ? 11.453 8.340 -24.200 1.00 95.88 97 ASP A O 1
ATOM 750 N N . SER A 1 98 ? 10.273 9.242 -25.883 1.00 95.56 98 SER A N 1
ATOM 751 C CA . SER A 1 98 ? 11.348 9.139 -26.875 1.00 95.56 98 SER A CA 1
ATOM 752 C C . SER A 1 98 ? 12.537 10.049 -26.574 1.00 95.56 98 SER A C 1
ATOM 754 O O . SER A 1 98 ? 13.649 9.754 -27.009 1.00 95.56 98 SER A O 1
ATOM 756 N N . SER A 1 99 ? 12.328 11.122 -25.806 1.00 95.69 99 SER A N 1
ATOM 757 C CA . SER A 1 99 ? 13.393 12.054 -25.436 1.00 95.69 99 SER A CA 1
ATOM 758 C C . SER A 1 99 ? 14.277 11.480 -24.332 1.00 95.69 99 SER A C 1
ATOM 760 O O . SER A 1 99 ? 15.502 11.513 -24.441 1.00 95.69 99 SER A O 1
ATOM 762 N N . ALA A 1 100 ? 13.654 10.880 -23.314 1.00 94.62 100 ALA A N 1
ATOM 763 C CA . ALA A 1 100 ? 14.349 10.207 -22.221 1.00 94.62 100 ALA A CA 1
ATOM 764 C C . ALA A 1 100 ? 14.753 8.765 -22.565 1.00 94.62 100 ALA A C 1
ATOM 766 O O . ALA A 1 100 ? 15.559 8.171 -21.856 1.00 94.62 100 ALA A O 1
ATOM 767 N N . LYS A 1 101 ? 14.209 8.209 -23.654 1.00 96.44 101 LYS A N 1
ATOM 768 C CA . LYS A 1 101 ? 14.364 6.807 -24.062 1.00 96.44 101 LYS A CA 1
ATOM 769 C C . LYS A 1 101 ? 13.899 5.842 -22.973 1.00 96.44 101 LYS A C 1
ATOM 771 O O . LYS A 1 101 ? 14.585 4.892 -22.606 1.00 96.44 101 LYS A O 1
ATOM 776 N N . GLN A 1 102 ? 12.712 6.128 -22.448 1.00 96.31 102 GLN A N 1
ATOM 777 C CA . GLN A 1 102 ? 12.132 5.432 -21.306 1.00 96.31 102 GLN A CA 1
ATOM 778 C C . GLN A 1 102 ? 10.714 4.964 -21.604 1.00 96.31 102 GLN A C 1
ATOM 780 O O . GLN A 1 102 ? 9.950 5.639 -22.293 1.00 96.31 102 GLN A O 1
ATOM 785 N N . MET A 1 103 ? 10.340 3.828 -21.028 1.00 95.62 103 MET A N 1
ATOM 786 C CA . MET A 1 103 ? 8.961 3.364 -20.960 1.00 95.62 103 MET A CA 1
ATOM 787 C C . MET A 1 103 ? 8.388 3.696 -19.588 1.00 95.62 103 MET A C 1
ATOM 789 O O . MET A 1 103 ? 8.995 3.382 -18.565 1.00 95.62 103 MET A O 1
ATOM 793 N N . ILE A 1 104 ? 7.213 4.318 -19.574 1.00 94.75 104 ILE A N 1
ATOM 794 C CA . ILE A 1 104 ? 6.526 4.758 -18.362 1.00 94.75 104 ILE A CA 1
ATOM 795 C C . ILE A 1 104 ? 5.165 4.069 -18.309 1.00 94.75 104 ILE A C 1
ATOM 797 O O . ILE A 1 104 ? 4.383 4.161 -19.261 1.00 94.75 104 ILE A O 1
ATOM 801 N N . PHE A 1 105 ? 4.900 3.387 -17.202 1.00 93.56 105 PHE A N 1
ATOM 802 C CA . PHE A 1 105 ? 3.626 2.754 -16.881 1.00 93.56 105 PHE A CA 1
ATOM 803 C C . PHE A 1 105 ? 2.840 3.652 -15.939 1.00 93.56 105 PHE A C 1
ATOM 805 O O . PHE A 1 105 ? 3.399 4.206 -14.992 1.00 93.56 105 PHE A O 1
ATOM 812 N N . PHE A 1 106 ? 1.546 3.774 -16.199 1.00 92.25 106 PHE A N 1
ATOM 813 C CA . PHE A 1 106 ? 0.611 4.544 -15.397 1.00 92.25 106 PHE A CA 1
ATOM 814 C C . PHE A 1 106 ? -0.463 3.639 -14.805 1.00 92.25 106 PHE A C 1
ATOM 816 O O . PHE A 1 106 ? -0.776 2.589 -15.366 1.00 92.25 106 PHE A O 1
ATOM 823 N N . GLY A 1 107 ? -1.060 4.082 -13.703 1.00 88.81 107 GLY A N 1
ATOM 824 C CA . GLY A 1 107 ? -2.223 3.445 -13.106 1.00 88.81 107 GLY A CA 1
ATOM 825 C C . GLY A 1 107 ? -3.465 3.547 -13.979 1.00 88.81 107 GLY A C 1
ATOM 826 O O . GLY A 1 107 ? -3.460 4.112 -15.077 1.00 88.81 107 GLY A O 1
ATOM 827 N N . MET A 1 108 ? -4.566 2.994 -13.471 1.00 89.38 108 MET A N 1
ATOM 828 C CA . MET A 1 108 ? -5.852 2.996 -14.179 1.00 89.38 108 MET A CA 1
ATOM 829 C C . MET A 1 108 ? -6.437 4.404 -14.370 1.00 89.38 108 MET A C 1
ATOM 831 O O . MET A 1 108 ? -7.296 4.594 -15.225 1.00 89.38 108 MET A O 1
ATOM 835 N N . ASP A 1 109 ? -5.959 5.399 -13.618 1.00 88.31 109 ASP A N 1
ATOM 836 C CA . ASP A 1 109 ? -6.292 6.813 -13.831 1.00 88.31 109 ASP A CA 1
ATOM 837 C C . ASP A 1 109 ? -5.639 7.396 -15.104 1.00 88.31 109 ASP A C 1
ATOM 839 O O . ASP A 1 109 ? -6.002 8.479 -15.559 1.00 88.31 109 ASP A O 1
ATOM 843 N N . GLY A 1 110 ? -4.673 6.681 -15.692 1.00 89.06 110 GLY A N 1
ATOM 844 C CA . GLY A 1 110 ? -3.924 7.084 -16.878 1.00 89.06 110 GLY A CA 1
ATOM 845 C C . GLY A 1 110 ? -2.892 8.193 -16.643 1.00 89.06 110 GLY A C 1
ATOM 846 O O . GLY A 1 110 ? -2.278 8.651 -17.620 1.00 89.06 110 GLY A O 1
ATOM 847 N N . SER A 1 111 ? -2.695 8.615 -15.387 1.00 90.56 111 SER A N 1
ATOM 848 C CA . SER A 1 111 ? -1.843 9.747 -14.997 1.00 90.56 111 SER A CA 1
ATOM 849 C C . SER A 1 111 ? -0.842 9.450 -13.884 1.00 90.56 111 SER A C 1
ATOM 851 O O . SER A 1 111 ? 0.250 10.019 -13.915 1.00 90.56 111 SER A O 1
ATOM 853 N N . SER A 1 112 ? -1.165 8.573 -12.936 1.00 87.94 112 SER A N 1
ATOM 854 C CA . SER A 1 112 ? -0.277 8.226 -11.824 1.00 87.94 112 SER A CA 1
ATOM 855 C C . SER A 1 112 ? 0.815 7.281 -12.299 1.00 87.94 112 SER A C 1
ATOM 857 O O . SER A 1 112 ? 0.519 6.188 -12.762 1.00 87.94 112 SER A O 1
ATOM 859 N N . GLU A 1 113 ? 2.080 7.685 -12.214 1.00 91.12 113 GLU A N 1
ATOM 860 C CA . GLU A 1 113 ? 3.207 6.851 -12.641 1.00 91.12 113 GLU A CA 1
ATOM 861 C C . GLU A 1 113 ? 3.458 5.695 -11.662 1.00 91.12 113 GLU A C 1
ATOM 863 O O . GLU A 1 113 ? 3.643 5.905 -10.464 1.00 91.12 113 GLU A O 1
ATOM 868 N N . LEU A 1 114 ? 3.494 4.472 -12.193 1.00 89.38 114 LEU A N 1
ATOM 869 C CA . LEU A 1 114 ? 3.674 3.237 -11.426 1.00 89.38 114 LEU A CA 1
ATOM 870 C C . LEU A 1 114 ? 5.035 2.598 -11.583 1.00 89.38 114 LEU A C 1
ATOM 872 O O . LEU A 1 114 ? 5.479 1.898 -10.672 1.00 89.38 114 LEU A O 1
ATOM 876 N N . ALA A 1 115 ? 5.636 2.758 -12.760 1.00 89.81 115 ALA A N 1
ATOM 877 C CA . ALA A 1 115 ? 6.948 2.228 -13.069 1.00 89.81 115 ALA A CA 1
ATOM 878 C C . ALA A 1 115 ? 7.576 2.954 -14.252 1.00 89.81 115 ALA A C 1
ATOM 880 O O . ALA A 1 115 ? 6.893 3.362 -15.194 1.00 89.81 115 ALA A O 1
ATOM 881 N N . ARG A 1 116 ? 8.904 3.043 -14.217 1.00 93.06 116 ARG A N 1
ATOM 882 C CA . ARG A 1 116 ? 9.728 3.622 -15.270 1.00 93.06 116 ARG A CA 1
ATOM 883 C C . ARG A 1 116 ? 10.907 2.711 -15.560 1.00 93.06 116 ARG A C 1
ATOM 885 O O . ARG A 1 116 ? 11.572 2.232 -14.642 1.00 93.06 116 ARG A O 1
ATOM 892 N N . TYR A 1 117 ? 11.152 2.492 -16.843 1.00 95.06 117 TYR A N 1
ATOM 893 C CA . TYR A 1 117 ? 12.229 1.641 -17.327 1.00 95.06 117 TYR A CA 1
ATOM 894 C C . TYR A 1 117 ? 13.007 2.349 -18.425 1.00 95.06 117 TYR A C 1
ATOM 896 O O . TYR A 1 117 ? 12.402 2.948 -19.315 1.00 95.06 117 TYR A O 1
ATOM 904 N N . ASP A 1 118 ? 14.330 2.235 -18.389 1.00 96.25 118 ASP A N 1
ATOM 905 C CA . ASP A 1 118 ? 15.173 2.647 -19.507 1.00 96.25 118 ASP A CA 1
ATOM 906 C C . ASP A 1 118 ? 15.048 1.622 -20.634 1.00 96.25 118 ASP A C 1
ATOM 908 O O . ASP A 1 118 ? 15.019 0.413 -20.388 1.00 96.25 118 ASP A O 1
ATOM 912 N N . LEU A 1 119 ? 14.973 2.111 -21.869 1.00 96.88 119 LEU A N 1
ATOM 913 C CA . LEU A 1 119 ? 14.901 1.286 -23.069 1.00 96.88 119 LEU A CA 1
ATOM 914 C C . LEU A 1 119 ? 16.278 1.197 -23.714 1.00 96.88 119 LEU A C 1
ATOM 916 O O . LEU A 1 119 ? 16.942 2.213 -23.934 1.00 96.88 119 LEU A O 1
ATOM 920 N N . LYS A 1 120 ? 16.718 -0.029 -23.983 1.00 96.88 120 LYS A N 1
ATOM 921 C CA . LYS A 1 120 ? 18.076 -0.349 -24.419 1.00 96.88 120 LYS A CA 1
ATOM 922 C C . LYS A 1 120 ? 18.026 -1.212 -25.675 1.00 96.88 120 LYS A C 1
ATOM 924 O O . LYS A 1 120 ? 17.154 -2.072 -25.803 1.00 96.88 120 LYS A O 1
ATOM 929 N N . ASP A 1 121 ? 18.953 -0.979 -26.592 1.00 97.69 121 ASP A N 1
ATOM 930 C CA . ASP A 1 121 ? 19.161 -1.835 -27.757 1.00 97.69 121 ASP A CA 1
ATOM 931 C C . ASP A 1 121 ? 19.958 -3.101 -27.414 1.00 97.69 121 ASP A C 1
ATOM 933 O O . ASP A 1 121 ? 20.332 -3.342 -26.265 1.00 97.69 121 ASP A O 1
ATOM 937 N N . SER A 1 122 ? 20.235 -3.928 -28.424 1.00 97.19 122 SER A N 1
ATOM 938 C CA . SER A 1 122 ? 20.985 -5.178 -28.255 1.00 97.19 122 SER A CA 1
ATOM 939 C C . SER A 1 122 ? 22.433 -4.984 -27.784 1.00 97.19 122 SER A C 1
ATOM 941 O O . SER A 1 122 ? 23.079 -5.954 -27.395 1.00 97.19 122 SER A O 1
ATOM 943 N N . ALA A 1 123 ? 22.964 -3.761 -27.847 1.00 96.69 123 ALA A N 1
ATOM 944 C CA . ALA A 1 123 ? 24.288 -3.399 -27.349 1.00 96.69 123 ALA A CA 1
ATOM 945 C C . ALA A 1 123 ? 24.235 -2.742 -25.953 1.00 96.69 123 ALA A C 1
ATOM 947 O O . ALA A 1 123 ? 25.274 -2.335 -25.430 1.00 96.69 123 ALA A O 1
ATOM 948 N N . GLY A 1 124 ? 23.049 -2.624 -25.343 1.00 94.69 124 GLY A N 1
ATOM 949 C CA . GLY A 1 124 ? 22.855 -1.957 -24.055 1.00 94.69 124 GLY A CA 1
ATOM 950 C C . GLY A 1 124 ? 22.892 -0.425 -24.141 1.00 94.69 124 GLY A C 1
ATOM 951 O O . GLY A 1 124 ? 23.045 0.259 -23.118 1.00 94.69 124 GLY A O 1
ATOM 952 N N . VAL A 1 125 ? 22.769 0.151 -25.340 1.00 95.50 125 VAL A N 1
ATOM 953 C CA . VAL A 1 125 ? 22.719 1.603 -25.553 1.00 95.50 125 VAL A CA 1
ATOM 954 C C . VAL A 1 125 ? 21.271 2.069 -25.490 1.00 95.50 125 VAL A C 1
ATOM 956 O O . VAL A 1 125 ? 20.366 1.389 -25.958 1.00 95.50 125 VAL A O 1
ATOM 959 N N . ALA A 1 126 ? 21.025 3.235 -24.888 1.00 95.81 126 ALA A N 1
ATOM 960 C CA . ALA A 1 126 ? 19.668 3.755 -24.780 1.00 95.81 126 ALA A CA 1
ATOM 961 C C . ALA A 1 126 ? 19.065 3.994 -26.178 1.00 95.81 126 ALA A C 1
ATOM 963 O O . ALA A 1 126 ? 19.620 4.779 -26.961 1.00 95.81 126 ALA A O 1
ATOM 964 N N . SER A 1 127 ? 17.915 3.384 -26.466 1.00 96.50 127 SER A N 1
ATOM 965 C CA . SER A 1 127 ? 17.253 3.437 -27.774 1.00 96.50 127 SER A CA 1
ATOM 966 C C . SER A 1 127 ? 15.739 3.263 -27.651 1.00 96.50 127 SER A C 1
ATOM 968 O O . SER A 1 127 ? 15.259 2.569 -26.761 1.00 96.50 127 SER A O 1
ATOM 970 N N . VAL A 1 128 ? 14.990 3.895 -28.558 1.00 96.31 128 VAL A N 1
ATOM 971 C CA . VAL A 1 128 ? 13.541 3.674 -28.745 1.00 96.31 128 VAL A CA 1
ATOM 972 C C . VAL A 1 128 ? 13.198 3.152 -30.139 1.00 96.31 128 VAL A C 1
ATOM 974 O O . VAL A 1 128 ? 12.037 2.863 -30.406 1.00 96.31 128 VAL A O 1
ATOM 977 N N . GLU A 1 129 ? 14.194 3.046 -31.018 1.00 95.69 129 GLU A N 1
ATOM 978 C CA . GLU A 1 129 ? 14.029 2.556 -32.390 1.00 95.69 129 GLU A CA 1
ATOM 979 C C . GLU A 1 129 ? 14.234 1.038 -32.432 1.00 95.69 129 GLU A C 1
ATOM 981 O O . GLU A 1 129 ? 13.368 0.315 -32.917 1.00 95.69 129 GLU A O 1
ATOM 986 N N . ASP A 1 130 ? 15.311 0.558 -31.804 1.00 95.00 130 ASP A N 1
ATOM 987 C CA . ASP A 1 130 ? 15.702 -0.855 -31.765 1.00 95.00 130 ASP A CA 1
ATOM 988 C C . ASP A 1 130 ? 15.669 -1.392 -30.327 1.00 95.00 130 ASP A C 1
ATOM 990 O O . ASP A 1 130 ? 16.684 -1.815 -29.779 1.00 95.00 130 ASP A O 1
ATOM 994 N N . VAL A 1 131 ? 14.505 -1.327 -29.671 1.00 95.94 131 VAL A N 1
ATOM 995 C CA . VAL A 1 131 ? 14.360 -1.780 -28.277 1.00 95.94 131 VAL A CA 1
ATOM 996 C C . VAL A 1 131 ? 14.552 -3.293 -28.189 1.00 95.94 131 VAL A C 1
ATOM 998 O O . VAL A 1 131 ? 13.745 -4.064 -28.708 1.00 95.94 131 VAL A O 1
ATOM 1001 N N . PHE A 1 132 ? 15.592 -3.714 -27.475 1.00 96.56 132 PHE A N 1
ATOM 1002 C CA . PHE A 1 132 ? 15.881 -5.116 -27.191 1.00 96.56 132 PHE A CA 1
ATOM 1003 C C . PHE A 1 132 ? 15.528 -5.491 -25.751 1.00 96.56 132 PHE A C 1
ATOM 1005 O O . PHE A 1 132 ? 14.986 -6.567 -25.504 1.00 96.56 132 PHE A O 1
ATOM 1012 N N . GLU A 1 133 ? 15.783 -4.594 -24.797 1.00 95.62 133 GLU A N 1
ATOM 1013 C CA . GLU A 1 133 ? 15.443 -4.805 -23.393 1.00 95.62 133 GLU A CA 1
ATOM 1014 C C . GLU A 1 133 ? 14.925 -3.530 -22.718 1.00 95.62 133 GLU A C 1
ATOM 1016 O O . GLU A 1 133 ? 15.175 -2.400 -23.149 1.00 95.62 133 GLU A O 1
ATOM 1021 N N . ARG A 1 134 ? 14.203 -3.738 -21.615 1.00 92.88 134 ARG A N 1
ATOM 1022 C CA . ARG A 1 134 ? 13.866 -2.697 -20.647 1.00 92.88 134 ARG A CA 1
ATOM 1023 C C . ARG A 1 134 ? 14.570 -3.018 -19.336 1.00 92.88 134 ARG A C 1
ATOM 1025 O O . ARG A 1 134 ? 14.511 -4.159 -18.878 1.00 92.88 134 ARG A O 1
ATOM 1032 N N . VAL A 1 135 ? 15.189 -2.023 -18.720 1.00 93.38 135 VAL A N 1
ATOM 1033 C CA . VAL A 1 135 ? 15.888 -2.178 -17.438 1.00 93.38 135 VAL A CA 1
ATOM 1034 C C . VAL A 1 135 ? 15.324 -1.200 -16.422 1.00 93.38 135 VAL A C 1
ATOM 1036 O O . VAL A 1 135 ? 14.877 -0.113 -16.787 1.00 93.38 135 VAL A O 1
ATOM 1039 N N . SER A 1 136 ? 15.277 -1.603 -15.151 1.00 85.19 136 SER A N 1
ATOM 1040 C CA . SER A 1 136 ? 14.814 -0.730 -14.069 1.00 85.19 136 SER A CA 1
ATOM 1041 C C . SER A 1 136 ? 15.621 0.564 -14.099 1.00 85.19 136 SER A C 1
ATOM 1043 O O . SER A 1 136 ? 16.843 0.515 -13.960 1.00 85.19 136 SER A O 1
ATOM 1045 N N . GLY A 1 137 ? 14.950 1.697 -14.322 1.00 66.69 137 GLY A N 1
ATOM 1046 C CA . GLY A 1 137 ? 15.630 2.988 -14.341 1.00 66.69 137 GLY A CA 1
ATOM 1047 C C . GLY A 1 137 ? 16.235 3.269 -12.968 1.00 66.69 137 GLY A C 1
ATOM 1048 O O . GLY A 1 137 ? 15.603 2.995 -11.944 1.00 66.69 137 GLY A O 1
ATOM 1049 N N . SER A 1 138 ? 17.462 3.788 -12.926 1.00 48.72 138 SER A N 1
ATOM 1050 C CA . SER A 1 138 ? 17.997 4.371 -11.694 1.00 48.72 138 SER A CA 1
ATOM 1051 C C . SER A 1 138 ? 17.102 5.549 -11.302 1.00 48.72 138 SER A C 1
ATOM 1053 O O . SER A 1 138 ? 16.996 6.501 -12.076 1.00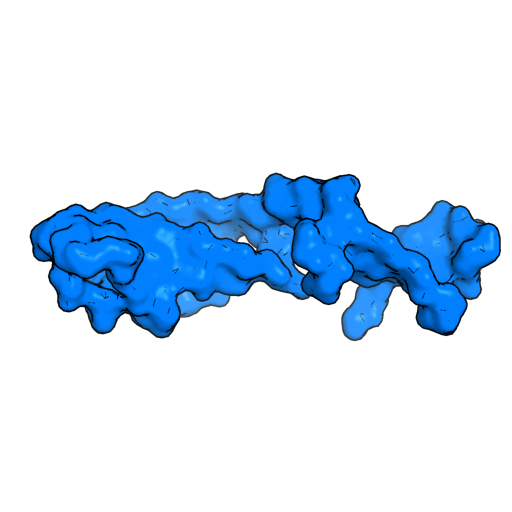 48.72 138 SER A O 1
ATOM 1055 N N . ALA A 1 139 ? 16.424 5.438 -10.157 1.00 45.03 139 ALA A N 1
ATOM 1056 C CA . ALA A 1 139 ? 15.637 6.521 -9.569 1.00 45.03 139 ALA A CA 1
ATOM 1057 C C . ALA A 1 139 ? 16.521 7.715 -9.182 1.00 45.03 139 ALA A C 1
ATOM 1059 O O . ALA A 1 139 ? 17.674 7.472 -8.751 1.00 45.03 139 ALA A O 1
#

Radius of gyration: 19.93 Å; chains: 1; bounding box: 46×23×56 Å

Foldseek 3Di:
DWDKDKDKDAPFLVCFPVLVQKWKWWAFPVRHTPRPIDSPQWDAPDHSTSMIIHTDIDDQQTWTWMWIDGPPDIDIDTDGNPVVLVCQQVVFDWDQPQVQLKIWGAGNVNPHTSAIWFFAAPVRHGHDPHGDDTHGDDD

pLDDT: mean 94.04, std 7.22, range [45.03, 98.62]

Secondary structure (DSSP, 8-state):
-EEEEEEEEE--GGGTT-TTT-EEEEEETTS-EEEEEE-TT-EESSTTS-EEEEEEEEETT-EEEEEEEETTEEEEEEEE-HHHHHHHHHHS-EEEETTTTEEEEE-TTSSSEEEEEEEE-TTS-B-SSS--EEEE---